Protein 4N5U (pdb70)

Solvent-accessible surface area: 6036 Å² total; per-residue (Å²): 149,106,46,30,4,65,20,50,4,67,143,18,115,21,78,25,51,4,26,45,29,0,100,0,37,6,58,50,1,68,67,144,19,73,57,40,109,13,56,50,3,3,0,4,28,42,4,44,71,8,169,69,143,37,117,77,74,39,98,45,4,49,148,127,70,67,42,85,50,3,97,72,11,48,119,161,7,30,11,82,0,36,0,62,0,23,10,133,107,12,81,3,54,52,8,94,67,36,102,15,131,0,46,118,58,98,81,207

InterPro domains:
  IPR000242 Tyrosine-specific protein phosphatase, PTPase domain [PF00102] (1375-1606)
  IPR000242 Tyrosine-specific protein phosphatase, PTPase domain [PF00102] (1664-1897)
  IPR000242 Tyrosine-specific protein phosphatase, PTPase domain [PR00700] (1404-1411)
  IPR000242 Tyrosine-specific protein phosphatase, PTPase domain [PR00700] (1420-1440)
  IPR000242 Tyrosine-specific protein phosphatase, PTPase domain [PR00700] (1504-1521)
  IPR000242 Tyrosine-specific protein phosphatase, PTPase domain [PR00700] (1543-1561)
  IPR000242 Tyrosine-specific protein phosphatase, PTPase domain [PR00700] (1574-1589)
  IPR000242 Tyrosine-specific protein phosphatase, PTPase domain [PR00700] (1590-1600)
  IPR000242 Tyrosine-specific protein phosphatase, PTPase domain [PS50055] (1352-1607)
  IPR000242 Tyrosine-specific protein phosphatase, PTPase domain [PS50055] (1639-1898)
  IPR000242 Tyrosine-specific protein phosphatase, PTPase domain [SM00194] (1351-1609)
  IPR000242 Tyrosine-specific protein phosphatase, PTPase domain [SM00194] (1638-1900)
  IPR000387 Tyrosine-specific protein phosphatases domain [PS50056] (1527-1598)
  IPR000387 Tyrosine-specific protein phosphatases domain [PS50056] (1816-1889)
  IPR003595 Protein-tyrosine phosphatase, catalytic [SM00404] (1505-1606)
  IPR003595 Protein-tyrosine phosphatase, catalytic [SM00404] (1794-1897)
  IPR003598 Immunoglobulin subtype 2 [SM00408] (45-114)
  IPR003598 Immunoglobulin subtype 2 [SM00408] (147-214)
  IPR003598 Immunoglobulin subtype 2 [SM00408] (244-305)
  IPR003599 Immunoglobulin domain subtype [SM00409] (39-125)

Radius of gyration: 14.26 Å; Cα contacts (8 Å, |Δi|>4): 307; chains: 1; bounding box: 20×45×35 Å

Structure (mmCIF, N/CA/C/O backbone):
data_4N5U
#
_entry.id   4N5U
#
_cell.length_a   36.011
_cell.length_b   39.677
_cell.length_c   68.525
_cell.angle_alpha   90.00
_cell.angle_beta   90.00
_cell.angle_gamma   90.00
#
_symmetry.space_group_name_H-M   'P 21 21 21'
#
loop_
_entity.id
_entity.type
_entity.pdbx_description
1 polymer 'Receptor-type tyrosine-protein phosphatase F'
2 non-polymer 'SULFATE ION'
3 water water
#
loop_
_atom_site.group_PDB
_atom_site.id
_atom_site.type_symbol
_atom_site.label_atom_id
_atom_site.label_alt_id
_atom_site.label_comp_id
_atom_site.label_asym_id
_atom_site.label_entity_id
_atom_site.label_seq_id
_atom_site.pdbx_PDB_ins_code
_atom_site.Cartn_x
_atom_site.Cartn_y
_atom_site.Cartn_z
_atom_site.occupancy
_atom_site.B_iso_or_equiv
_atom_site.auth_seq_id
_atom_site.auth_comp_id
_atom_site.auth_asym_id
_atom_site.auth_atom_id
_atom_site.pdbx_PDB_model_num
ATOM 1 N N . ALA A 1 7 ? -4.418 24.681 -16.349 1.00 46.65 602 ALA A N 1
ATOM 2 C CA . ALA A 1 7 ? -3.089 24.084 -16.327 1.00 43.43 602 ALA A CA 1
ATOM 3 C C . ALA A 1 7 ? -2.963 23.011 -15.237 1.00 37.92 602 ALA A C 1
ATOM 4 O O . ALA A 1 7 ? -1.874 22.485 -14.996 1.00 30.60 602 ALA A O 1
ATOM 10 N N . GLN A 1 8 ? -4.068 22.671 -14.583 1.00 33.73 603 GLN A N 1
ATOM 11 C CA . GLN A 1 8 ? -4.028 21.576 -13.632 1.00 28.88 603 GLN A CA 1
ATOM 12 C C . GLN A 1 8 ? -3.699 20.322 -14.418 1.00 24.94 603 GLN A C 1
ATOM 13 O O . GLN A 1 8 ? -4.175 20.141 -15.551 1.00 29.49 603 GLN A O 1
ATOM 27 N N . SER A 1 9 ? -2.838 19.497 -13.857 1.00 24.41 604 SER A N 1
ATOM 28 C CA . SER A 1 9 ? -2.396 18.280 -14.537 1.00 23.03 604 SER A CA 1
ATOM 29 C C . SER A 1 9 ? -2.481 17.094 -13.586 1.00 21.30 604 SER A C 1
ATOM 30 O O . SER A 1 9 ? -1.817 16.076 -13.794 1.00 20.74 604 SER A O 1
ATOM 38 N N . THR A 1 10 ? -3.289 17.236 -12.533 1.00 20.67 605 THR A N 1
ATOM 39 C CA . THR A 1 10 ? -3.548 16.154 -11.595 1.00 19.08 605 THR A CA 1
ATOM 40 C C . THR A 1 10 ? -5.041 15.899 -11.557 1.00 17.67 605 THR A C 1
ATOM 41 O O . THR A 1 10 ? -5.829 16.796 -11.876 1.00 18.63 605 THR A O 1
ATOM 52 N N . PRO A 1 11 ? -5.448 14.677 -11.163 1.00 15.96 606 PRO A N 1
ATOM 53 C CA . PRO A 1 11 ? -6.881 14.370 -11.183 1.00 17.22 606 PRO A CA 1
ATOM 54 C C . PRO A 1 11 ? -7.632 15.225 -10.182 1.00 19.04 606 PRO A C 1
ATOM 55 O O . PRO A 1 11 ? -7.103 15.535 -9.107 1.00 18.74 606 PRO A O 1
ATOM 66 N N . SER A 1 12 ? -8.844 15.637 -10.537 1.00 20.89 607 SER A N 1
ATOM 67 C CA . SER A 1 12 ? -9.657 16.418 -9.625 1.00 20.96 607 SER A CA 1
ATOM 68 C C . SER A 1 12 ? -10.775 15.591 -9.021 1.00 19.04 607 SER A C 1
ATOM 69 O O . SER A 1 12 ? -11.546 16.120 -8.244 1.00 24.92 607 SER A O 1
ATOM 77 N N . ALA A 1 13 ? -10.860 14.311 -9.376 1.00 22.03 608 ALA A N 1
ATOM 78 C CA . ALA A 1 13 ? -11.930 13.451 -8.881 1.00 21.22 608 ALA A CA 1
ATOM 79 C C . ALA A 1 13 ? -11.361 12.107 -8.490 1.00 18.88 608 ALA A C 1
ATOM 80 O O . ALA A 1 13 ? -10.358 11.691 -9.031 1.00 18.13 608 ALA A O 1
ATOM 87 N N . PRO A 1 14 ? -12.015 11.426 -7.533 1.00 19.77 609 PRO A N 1
ATOM 88 C CA . PRO A 1 14 ? -11.529 10.109 -7.122 1.00 16.53 609 PRO A CA 1
ATOM 89 C C . PRO A 1 14 ? -11.932 8.992 -8.078 1.00 17.55 609 PRO A C 1
ATOM 90 O O . PRO A 1 14 ? -12.833 9.180 -8.919 1.00 18.64 609 PRO A O 1
ATOM 101 N N . PRO A 1 15 ? -11.279 7.833 -7.955 1.00 16.20 610 PRO A N 1
ATOM 102 C CA . PRO A 1 15 ? -11.800 6.633 -8.599 1.00 15.08 610 PRO A CA 1
ATOM 103 C C . PRO A 1 15 ? -13.228 6.412 -8.177 1.00 19.90 610 PRO A C 1
ATOM 104 O O . PRO A 1 15 ? -13.621 6.859 -7.098 1.00 17.89 610 PRO A O 1
ATOM 115 N N . GLN A 1 16 ? -13.988 5.742 -9.035 1.00 18.27 611 GLN A N 1
ATOM 116 C CA . GLN A 1 16 ? -15.413 5.537 -8.863 1.00 18.19 611 GLN A CA 1
ATOM 117 C C . GLN A 1 16 ? -15.724 4.099 -8.476 1.00 14.88 611 GLN A C 1
ATOM 118 O O . GLN A 1 16 ? -14.900 3.200 -8.675 1.00 17.84 611 GLN A O 1
ATOM 132 N N . LYS A 1 17 ? -16.936 3.905 -7.950 1.00 19.09 612 LYS A N 1
ATOM 133 C CA . LYS A 1 17 ? -17.502 2.586 -7.721 1.00 18.79 612 LYS A CA 1
ATOM 134 C C . LYS A 1 17 ? -16.548 1.703 -6.953 1.00 19.61 612 LYS A C 1
ATOM 135 O O . LYS A 1 17 ? -16.317 0.542 -7.300 1.00 21.36 612 LYS A O 1
ATOM 154 N N . VAL A 1 18 ? -15.986 2.251 -5.883 1.00 18.07 613 VAL A N 1
ATOM 155 C CA . VAL A 1 18 ? -15.079 1.474 -5.066 1.00 17.96 613 VAL A CA 1
ATOM 156 C C . VAL A 1 18 ? -15.852 0.400 -4.3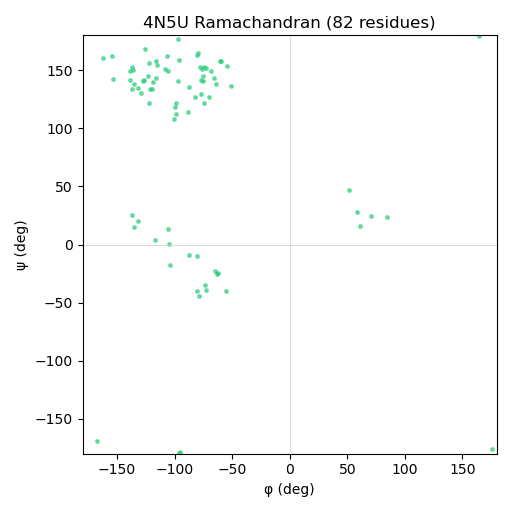01 1.00 17.66 613 VAL A C 1
ATOM 157 O O . VAL A 1 18 ? -16.884 0.683 -3.667 1.00 19.13 613 VAL A O 1
ATOM 170 N N A MET A 1 19 ? -15.372 -0.832 -4.409 0.54 18.74 614 MET A N 1
ATOM 171 N N B MET A 1 19 ? -15.355 -0.834 -4.380 0.46 18.55 614 MET A N 1
ATOM 172 C CA A MET A 1 19 ? -15.956 -1.976 -3.719 0.54 18.37 614 MET A CA 1
ATOM 173 C CA B MET A 1 19 ? -15.975 -2.002 -3.741 0.46 19.05 614 MET A CA 1
ATOM 174 C C A MET A 1 19 ? -14.839 -2.741 -3.023 0.54 16.77 614 MET A C 1
ATOM 175 C C B MET A 1 19 ? -14.913 -2.918 -3.133 0.46 16.25 614 MET A C 1
ATOM 176 O O A MET A 1 19 ? -13.677 -2.703 -3.455 0.54 15.08 614 MET A O 1
ATOM 177 O O B MET A 1 19 ? -13.868 -3.174 -3.740 0.46 16.28 614 MET A O 1
ATOM 204 N N . CYS A 1 20 ? -15.189 -3.413 -1.926 1.00 17.50 615 CYS A N 1
ATOM 205 C CA . CYS A 1 20 ? -14.255 -4.264 -1.204 1.00 15.02 615 CYS A CA 1
ATOM 206 C C . CYS A 1 20 ? -14.962 -5.536 -0.790 1.00 18.69 615 CYS A C 1
ATOM 207 O O . CYS A 1 20 ? -16.053 -5.485 -0.234 1.00 24.05 615 CYS A O 1
ATOM 216 N N . VAL A 1 21 ? -14.319 -6.671 -1.046 1.00 16.22 616 VAL A N 1
ATOM 217 C CA . VAL A 1 21 ? -14.858 -7.972 -0.680 1.00 21.09 616 VAL A CA 1
ATOM 218 C C . VAL A 1 21 ? -13.804 -8.747 0.098 1.00 17.54 616 VAL A C 1
ATOM 219 O O . VAL A 1 21 ? -12.682 -8.879 -0.348 1.00 21.21 616 VAL A O 1
ATOM 232 N N A SER A 1 22 ? -14.159 -9.265 1.272 0.45 18.87 617 SER A N 1
ATOM 233 N N B SER A 1 22 ? -14.177 -9.266 1.261 0.55 19.08 617 SER A N 1
ATOM 234 C CA A SER A 1 22 ? -13.226 -10.100 2.024 0.45 22.43 617 SER A CA 1
ATOM 235 C CA B SER A 1 22 ? -13.273 -10.115 2.013 0.55 22.45 617 SER A CA 1
ATOM 236 C C A SER A 1 22 ? -13.187 -11.500 1.425 0.45 23.10 617 SER A C 1
ATOM 237 C C B SER A 1 22 ? -13.202 -11.486 1.358 0.55 22.43 617 SER A C 1
ATOM 238 O O A SER A 1 22 ? -14.212 -12.174 1.329 0.45 27.31 617 SER A O 1
ATOM 239 O O B SER A 1 22 ? -14.229 -12.131 1.154 0.55 29.31 617 SER A O 1
ATOM 254 N N . MET A 1 23 ? -11.991 -11.935 1.051 1.00 23.88 618 MET A N 1
ATOM 255 C CA . MET A 1 23 ? -11.799 -13.227 0.385 1.00 26.57 618 MET A CA 1
ATOM 256 C C . MET A 1 23 ? -11.404 -14.321 1.340 1.00 26.71 618 MET A C 1
ATOM 257 O O . MET A 1 23 ? -11.649 -15.493 1.087 1.00 29.72 618 MET A O 1
ATOM 272 N N . GLY A 1 24 ? -10.768 -13.940 2.433 1.00 31.90 619 GLY A N 1
ATOM 273 C CA . GLY A 1 24 ? -10.306 -14.899 3.403 1.00 34.08 619 GLY A CA 1
ATOM 274 C C . GLY A 1 24 ? -9.892 -14.198 4.672 1.00 34.01 619 GLY A C 1
ATOM 275 O O . GLY A 1 24 ? -10.151 -13.011 4.858 1.00 33.11 619 GLY A O 1
ATOM 279 N N . SER A 1 25 ? -9.239 -14.940 5.551 1.00 28.18 620 SER A N 1
ATOM 280 C CA . SER A 1 25 ? -8.953 -14.443 6.879 1.00 29.23 620 SER A CA 1
ATOM 281 C C . SER A 1 25 ? -8.007 -13.256 6.875 1.00 24.97 620 SER A C 1
ATOM 282 O O . SER A 1 25 ? -8.004 -12.480 7.818 1.00 25.19 620 SER A O 1
ATOM 290 N N . THR A 1 26 ? -7.214 -13.088 5.820 1.00 20.31 621 THR A N 1
ATOM 291 C CA . THR A 1 26 ? -6.208 -12.031 5.804 1.00 20.35 621 THR A CA 1
ATOM 292 C C . THR A 1 26 ? -6.158 -11.253 4.490 1.00 17.93 621 THR A C 1
ATOM 293 O O . THR A 1 26 ? -5.191 -10.531 4.226 1.00 20.18 621 THR A O 1
ATOM 304 N N . THR A 1 27 ? -7.193 -11.393 3.658 1.00 17.12 622 THR A N 1
ATOM 305 C CA . THR A 1 27 ? -7.197 -10.835 2.306 1.00 18.14 622 THR A CA 1
ATOM 306 C C . THR A 1 27 ? -8.509 -10.136 1.970 1.00 18.70 622 THR A C 1
ATOM 307 O O . THR A 1 27 ? -9.597 -10.618 2.298 1.00 20.95 622 THR A O 1
ATOM 318 N N . VAL A 1 28 ? -8.384 -8.988 1.319 1.00 18.83 623 VAL A N 1
ATOM 319 C CA . VAL A 1 28 ? -9.518 -8.227 0.822 1.00 16.53 623 VAL A CA 1
ATOM 320 C C . VAL A 1 28 ? -9.265 -7.842 -0.621 1.00 16.73 623 VAL A C 1
ATOM 321 O O . VAL A 1 28 ? -8.185 -7.379 -0.949 1.00 16.75 623 VAL A O 1
ATOM 334 N N . ARG A 1 29 ? -10.271 -8.016 -1.468 1.00 16.70 624 ARG A N 1
ATOM 335 C CA . ARG A 1 29 ? -10.160 -7.612 -2.864 1.00 16.27 624 ARG A CA 1
ATOM 336 C C . ARG A 1 29 ? -10.833 -6.276 -3.025 1.00 18.90 624 ARG A C 1
ATOM 337 O O . ARG A 1 29 ? -12.030 -6.133 -2.776 1.00 18.23 624 ARG A O 1
ATOM 358 N N . VAL A 1 30 ? -10.059 -5.306 -3.495 1.00 16.52 625 VAL A N 1
ATOM 359 C CA . VAL A 1 30 ? -10.539 -3.945 -3.681 1.00 13.26 625 VAL A CA 1
ATOM 360 C C . VAL A 1 30 ? -10.689 -3.726 -5.171 1.00 16.10 625 VAL A C 1
ATOM 361 O O . VAL A 1 30 ? -9.789 -4.065 -5.922 1.00 18.54 625 VAL A O 1
ATOM 374 N N A SER A 1 31 ? -11.832 -3.183 -5.582 0.36 15.48 626 SER A N 1
ATOM 375 N N B SER A 1 31 ? -11.842 -3.211 -5.603 0.64 14.98 626 SER A N 1
ATOM 376 C CA A SER A 1 31 ? -12.087 -2.875 -6.984 0.36 15.36 626 SER A CA 1
ATOM 377 C CA B SER A 1 31 ? -12.069 -2.900 -7.018 0.64 15.30 626 SER A CA 1
ATOM 378 C C A SER A 1 31 ? -12.432 -1.402 -7.143 0.36 13.28 626 SER A C 1
ATOM 379 C C B SER A 1 31 ? -12.616 -1.488 -7.218 0.64 13.16 626 SER A C 1
ATOM 380 O O A SER A 1 31 ? -12.804 -0.725 -6.186 0.36 12.77 626 SER A O 1
ATOM 381 O O B SER A 1 31 ? -13.296 -0.934 -6.369 0.64 14.63 626 SER A O 1
ATOM 396 N N . TRP A 1 32 ? -12.293 -0.909 -8.370 1.00 15.06 627 TRP A N 1
ATOM 397 C CA . TRP A 1 32 ? -12.651 0.461 -8.678 1.00 15.05 627 TRP A CA 1
ATOM 398 C C . TRP A 1 32 ? -12.770 0.665 -10.195 1.00 16.30 627 TRP A C 1
ATOM 399 O O . TRP A 1 32 ? -12.477 -0.227 -11.007 1.00 19.29 627 TRP A O 1
ATOM 421 N N . VAL A 1 33 ? -13.257 1.853 -10.541 1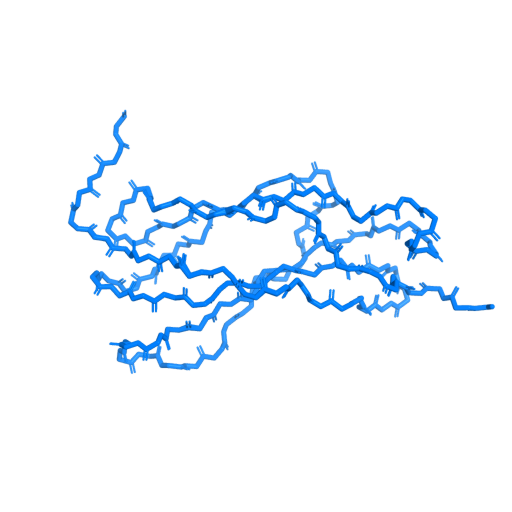.00 16.85 628 VAL A N 1
ATOM 422 C CA . VAL A 1 33 ? -13.403 2.313 -11.923 1.00 15.80 628 VAL A CA 1
ATOM 423 C C . VAL A 1 33 ? -12.611 3.630 -12.006 1.00 17.16 628 VAL A C 1
ATOM 424 O O . VAL A 1 33 ? -12.564 4.390 -11.034 1.00 18.28 628 VAL A O 1
ATOM 437 N N . PRO A 1 34 ? -11.962 3.908 -13.151 1.00 16.67 629 PRO A N 1
ATOM 438 C CA . PRO A 1 34 ? -11.252 5.189 -13.204 1.00 17.35 629 PRO A CA 1
ATOM 439 C C . PRO A 1 34 ? -12.176 6.383 -13.007 1.00 18.98 629 PRO A C 1
ATOM 440 O O . PRO A 1 34 ? -13.368 6.273 -13.275 1.00 22.57 629 PRO A O 1
ATOM 451 N N . PRO A 1 35 ? -11.613 7.522 -12.589 1.00 17.11 630 PRO A N 1
ATOM 452 C CA . PRO A 1 35 ? -12.403 8.752 -12.561 1.00 23.27 630 PRO A CA 1
ATOM 453 C C . PRO A 1 35 ? -12.893 9.108 -13.956 1.00 19.84 630 PRO A C 1
ATOM 454 O O . PRO A 1 35 ? -12.309 8.644 -14.946 1.00 20.30 630 PRO A O 1
ATOM 465 N N . PRO A 1 36 ? -13.960 9.910 -14.043 1.00 23.84 631 PRO A N 1
ATOM 466 C CA . PRO A 1 36 ? -14.407 10.420 -15.337 1.00 25.87 631 PRO A CA 1
ATOM 467 C C . PRO A 1 36 ? -13.230 11.042 -16.081 1.00 22.18 631 PRO A C 1
ATOM 468 O O . PRO A 1 36 ? -12.429 11.758 -15.482 1.00 22.21 631 PRO A O 1
ATOM 479 N N . ALA A 1 37 ? -13.115 10.756 -17.369 1.00 23.07 632 ALA A N 1
ATOM 480 C CA . ALA A 1 37 ? -11.951 11.169 -18.130 1.00 22.27 632 ALA A CA 1
ATOM 481 C C . ALA A 1 37 ? -11.677 12.677 -18.063 1.00 20.14 632 ALA A C 1
ATOM 482 O O . ALA A 1 37 ? -10.529 13.100 -17.945 1.00 25.00 632 ALA A O 1
ATOM 489 N N . ASP A 1 38 ? -12.728 13.479 -18.118 1.00 24.75 633 ASP A N 1
ATOM 490 C CA . ASP A 1 38 ? -12.565 14.931 -18.139 1.00 35.00 633 ASP A CA 1
ATOM 491 C C . ASP A 1 38 ? -11.907 15.422 -16.851 1.00 28.80 633 ASP A C 1
ATOM 492 O O . ASP A 1 38 ? -11.267 16.468 -16.836 1.00 29.98 633 ASP A O 1
ATOM 499 N N . SER A 1 39 ? -12.059 14.650 -15.777 1.00 24.97 634 SER A N 1
ATOM 500 C CA . SER A 1 39 ? -11.594 15.064 -14.461 1.00 24.10 634 SER A CA 1
ATOM 501 C C . SER A 1 39 ? -10.146 14.674 -14.225 1.00 21.38 634 SER A C 1
ATOM 502 O O . SER A 1 39 ? -9.537 15.052 -13.230 1.00 25.81 634 SER A O 1
ATOM 510 N N . ARG A 1 40 ? -9.589 13.873 -15.123 1.00 20.12 635 ARG A N 1
ATOM 511 C CA . ARG A 1 40 ? -8.257 13.327 -14.904 1.00 16.23 635 ARG A CA 1
ATOM 512 C C . ARG A 1 40 ? -7.159 14.363 -15.097 1.00 18.28 635 ARG A C 1
ATOM 513 O O . ARG A 1 40 ? -6.126 14.282 -14.434 1.00 18.79 635 ARG A O 1
ATOM 534 N N . ASN A 1 41 ? -7.364 15.279 -16.041 1.00 19.43 636 ASN A N 1
ATOM 535 C CA . ASN A 1 41 ? -6.394 16.328 -16.373 1.00 19.58 636 ASN A CA 1
ATOM 536 C C . ASN A 1 41 ? -5.036 15.815 -16.868 1.00 19.30 636 ASN A C 1
ATOM 537 O O . ASN A 1 41 ? -4.063 16.549 -16.942 1.00 23.41 636 ASN A O 1
ATOM 548 N N . GLY A 1 42 ? -5.002 14.553 -17.254 1.00 18.46 637 GLY A N 1
ATOM 549 C CA . GLY A 1 42 ? -3.813 13.949 -17.818 1.00 16.38 637 GLY A CA 1
ATOM 550 C C . GLY A 1 42 ? -3.982 12.451 -17.794 1.00 16.40 637 GLY A C 1
ATOM 551 O O . GLY A 1 42 ? -4.986 11.937 -17.295 1.00 15.68 637 GLY A O 1
ATOM 555 N N . VAL A 1 43 ? -2.987 11.733 -18.296 1.00 14.66 638 VAL A N 1
ATOM 556 C CA . VAL A 1 43 ? -3.006 10.288 -18.243 1.00 14.76 638 VAL A CA 1
ATOM 557 C C . VAL A 1 43 ? -2.825 9.837 -16.803 1.00 12.70 638 VAL A C 1
ATOM 558 O O . VAL A 1 43 ? -1.863 10.204 -16.156 1.00 14.46 638 VAL A O 1
ATOM 571 N N . ILE A 1 44 ? -3.744 9.003 -16.337 1.00 13.82 639 ILE A N 1
ATOM 572 C CA . ILE A 1 44 ? -3.556 8.365 -15.036 1.00 13.88 639 ILE A CA 1
ATOM 573 C C . ILE A 1 44 ? -2.501 7.272 -15.212 1.00 15.53 639 ILE A C 1
ATOM 574 O O . ILE A 1 44 ? -2.666 6.352 -16.028 1.00 15.44 639 ILE A O 1
ATOM 590 N N . THR A 1 45 ? -1.422 7.377 -14.446 1.00 13.64 640 THR A N 1
ATOM 591 C CA . THR A 1 45 ? -0.297 6.473 -14.599 1.00 13.52 640 THR A CA 1
ATOM 592 C C . THR A 1 45 ? -0.236 5.410 -13.508 1.00 14.83 640 THR A C 1
ATOM 593 O O . THR A 1 45 ? 0.471 4.397 -13.662 1.00 16.72 640 THR A O 1
ATOM 604 N N . GLN A 1 46 ? -0.944 5.620 -12.397 1.00 13.87 641 GLN A N 1
ATOM 605 C CA . GLN A 1 46 ? -0.970 4.620 -11.342 1.00 14.19 641 GLN A CA 1
ATOM 606 C C . GLN A 1 46 ? -2.144 4.873 -10.437 1.00 13.81 641 GLN A C 1
ATOM 607 O O . GLN A 1 46 ? -2.685 5.968 -10.430 1.00 14.89 641 GLN A O 1
ATOM 621 N N . TYR A 1 47 ? -2.520 3.834 -9.695 1.00 14.18 642 TYR A N 1
ATOM 622 C CA . TYR A 1 47 ? -3.467 3.919 -8.588 1.00 13.28 642 TYR A CA 1
ATOM 623 C C . TYR A 1 47 ? -2.738 3.560 -7.318 1.00 15.10 642 TYR A C 1
ATOM 624 O O . TYR A 1 47 ? -1.711 2.885 -7.343 1.00 12.98 642 TYR A O 1
ATOM 642 N N . SER A 1 48 ? -3.290 4.014 -6.203 1.00 12.51 643 SER A N 1
ATOM 643 C CA . SER A 1 48 ? -2.833 3.543 -4.907 1.00 12.67 643 SER A CA 1
ATOM 644 C C . SER A 1 48 ? -4.042 3.253 -4.037 1.00 13.12 643 SER A C 1
ATOM 645 O O . SER A 1 48 ? -5.135 3.826 -4.208 1.00 12.98 643 SER A O 1
ATOM 653 N N . VAL A 1 49 ? -3.848 2.289 -3.146 1.00 14.90 644 VAL A N 1
ATOM 654 C CA . VAL A 1 49 ? -4.887 1.881 -2.207 1.00 14.05 644 VAL A CA 1
ATOM 655 C C . VAL A 1 49 ? -4.375 2.030 -0.791 1.00 12.46 644 VAL A C 1
ATOM 656 O O . VAL A 1 49 ? -3.354 1.460 -0.434 1.00 14.69 644 VAL A O 1
ATOM 669 N N . ALA A 1 50 ? -5.084 2.830 -0.010 1.00 12.78 645 ALA A N 1
ATOM 670 C CA . ALA A 1 50 ? -4.737 3.055 1.384 1.00 13.01 645 ALA A CA 1
ATOM 671 C C . ALA A 1 50 ? -5.739 2.300 2.223 1.00 14.45 645 ALA A C 1
ATOM 672 O O . ALA A 1 50 ? -6.903 2.151 1.860 1.00 13.81 645 ALA A O 1
ATOM 679 N N . TYR A 1 51 ? -5.287 1.854 3.387 1.00 15.15 646 TYR A N 1
ATOM 680 C CA . TYR A 1 51 ? -6.159 1.146 4.288 1.00 12.79 646 TYR A CA 1
ATOM 681 C C . TYR A 1 51 ? -5.683 1.323 5.711 1.00 16.24 646 TYR A C 1
ATOM 682 O O . TYR A 1 51 ? -4.490 1.519 5.971 1.00 15.49 646 TYR A O 1
ATOM 693 N N A GLU A 1 52 ? -6.641 1.250 6.625 0.54 15.25 647 GLU A N 1
ATOM 694 N N B GLU A 1 52 ? -6.634 1.301 6.641 0.46 15.13 647 GLU A N 1
ATOM 695 C CA A GLU A 1 52 ? -6.399 1.514 8.024 0.54 17.08 647 GLU A CA 1
ATOM 696 C CA B GLU A 1 52 ? -6.334 1.511 8.050 0.46 17.21 647 GLU A CA 1
ATOM 697 C C A GLU A 1 52 ? -7.369 0.672 8.831 0.54 16.72 647 GLU A C 1
ATOM 698 C C B GLU A 1 52 ? -7.354 0.794 8.919 0.46 16.81 647 GLU A C 1
ATOM 699 O O A GLU A 1 52 ? -8.563 0.659 8.550 0.54 14.51 647 GLU A O 1
ATOM 700 O O B GLU A 1 52 ? -8.562 1.000 8.778 0.46 14.99 647 GLU A O 1
ATOM 723 N N . ALA A 1 53 ? -6.852 -0.043 9.824 1.00 16.04 648 ALA A N 1
ATOM 724 C CA . ALA A 1 53 ? -7.709 -0.812 10.715 1.00 18.00 648 ALA A CA 1
ATOM 725 C C . ALA A 1 53 ? -8.425 0.106 11.693 1.00 17.57 648 ALA A C 1
ATOM 726 O O . ALA A 1 53 ? -7.826 1.014 12.277 1.00 18.30 648 ALA A O 1
ATOM 734 N N . VAL A 1 54 ? -9.711 -0.174 11.865 1.00 15.06 649 VAL A N 1
ATOM 735 C CA . VAL A 1 54 ? -10.595 0.529 12.777 1.00 15.66 649 VAL A CA 1
ATOM 736 C C . VAL A 1 54 ? -10.400 0.000 14.206 1.00 14.98 649 VAL A C 1
ATOM 737 O O . VAL A 1 54 ? -10.420 0.752 15.176 1.00 17.93 649 VAL A O 1
ATOM 750 N N . ASP A 1 55 ? -10.241 -1.315 14.297 1.00 15.26 650 ASP A N 1
ATOM 751 C CA . ASP A 1 55 ? -10.300 -2.021 15.559 1.00 15.92 650 ASP A CA 1
ATOM 752 C C . ASP A 1 55 ? -9.212 -3.070 15.692 1.00 18.59 650 ASP A C 1
ATOM 753 O O . ASP A 1 55 ? -9.358 -4.034 16.438 1.00 19.86 650 ASP A O 1
ATOM 762 N N . GLY A 1 56 ? -8.110 -2.871 14.983 1.00 16.78 651 GLY A N 1
ATOM 763 C CA . GLY A 1 56 ? -7.010 -3.809 15.033 1.00 17.80 651 GLY A CA 1
ATOM 764 C C . GLY A 1 56 ? -5.904 -3.428 15.982 1.00 17.66 651 GLY A C 1
ATOM 765 O O . GLY A 1 56 ? -5.935 -2.390 16.642 1.00 20.02 651 GLY A O 1
ATOM 769 N N . GLU A 1 57 ? -4.929 -4.316 16.081 1.00 18.66 652 GLU A N 1
ATOM 770 C CA . GLU A 1 57 ? -3.733 -4.095 16.874 1.00 21.17 652 GLU A CA 1
ATOM 771 C C . GLU A 1 57 ? -2.841 -3.061 16.175 1.00 24.02 652 GLU A C 1
ATOM 772 O O . GLU A 1 57 ? -2.224 -2.228 16.834 1.00 27.20 652 GLU A O 1
ATOM 784 N N . ASP A 1 58 ? -2.757 -3.132 14.850 1.00 20.18 653 ASP A N 1
ATOM 785 C CA . ASP A 1 58 ? -2.025 -2.144 14.056 1.00 21.75 653 ASP A CA 1
ATOM 786 C C . ASP A 1 58 ? -3.019 -1.173 13.470 1.00 23.35 653 ASP A C 1
ATOM 787 O O . ASP A 1 58 ? -3.763 -1.529 12.560 1.00 25.21 653 ASP A O 1
ATOM 796 N N . ARG A 1 59 ? -3.036 0.053 13.978 1.00 23.06 654 ARG A N 1
ATOM 797 C CA . ARG A 1 59 ? -4.007 1.035 13.492 1.00 25.94 654 ARG A CA 1
ATOM 798 C C . ARG A 1 59 ? -3.394 2.092 12.587 1.00 25.05 654 ARG A C 1
ATOM 799 O O . ARG A 1 59 ? -4.023 3.104 12.282 1.00 27.93 654 ARG A O 1
ATOM 820 N N . GLY A 1 60 ? -2.169 1.856 12.139 1.00 26.59 655 GLY A N 1
ATOM 821 C CA . GLY A 1 60 ? -1.528 2.780 11.225 1.00 23.09 655 GLY A CA 1
ATOM 822 C C . GLY A 1 60 ? -2.090 2.696 9.824 1.00 22.87 655 GLY A C 1
ATOM 823 O O . GLY A 1 60 ? -2.600 1.657 9.396 1.00 23.30 655 GLY A O 1
ATOM 827 N N . ARG A 1 61 ? -1.996 3.807 9.109 1.00 23.08 656 ARG A N 1
ATOM 828 C CA . ARG A 1 61 ? -2.387 3.859 7.707 1.00 23.45 656 ARG A CA 1
ATOM 829 C C . ARG A 1 61 ? -1.314 3.219 6.862 1.00 23.70 656 ARG A C 1
ATOM 830 O O . ARG A 1 61 ? -0.133 3.548 6.988 1.00 27.83 656 ARG A O 1
ATOM 851 N N . HIS A 1 62 ? -1.739 2.307 6.007 1.00 18.07 657 HIS A N 1
ATOM 852 C CA . HIS A 1 62 ? -0.861 1.649 5.067 1.00 19.70 657 HIS A CA 1
ATOM 853 C C . HIS A 1 62 ? -1.259 2.021 3.659 1.00 17.78 657 HIS A C 1
ATOM 854 O O . HIS A 1 62 ? -2.412 2.349 3.395 1.00 16.88 657 HIS A O 1
ATOM 867 N N . VAL A 1 63 ? -0.299 1.957 2.749 1.00 19.51 658 VAL A N 1
ATOM 868 C CA . VAL A 1 63 ? -0.585 2.235 1.347 1.00 17.85 658 VAL A CA 1
ATOM 869 C C . VAL A 1 63 ? 0.106 1.228 0.445 1.00 14.87 658 VAL A C 1
ATOM 870 O O . VAL A 1 63 ? 1.274 0.890 0.633 1.00 21.05 658 VAL A O 1
ATOM 883 N N . VAL A 1 64 ? -0.654 0.719 -0.515 1.00 17.65 659 VAL A N 1
ATOM 884 C CA . VAL A 1 64 ? -0.101 -0.010 -1.646 1.00 16.58 659 VAL A CA 1
ATOM 885 C C . VAL A 1 64 ? -0.032 0.981 -2.803 1.00 14.57 659 VAL A C 1
ATOM 886 O O . VAL A 1 64 ? -1.049 1.457 -3.288 1.00 14.92 659 VAL A O 1
ATOM 899 N N . ASP A 1 65 ? 1.191 1.315 -3.183 1.00 15.73 660 ASP A N 1
ATOM 900 C CA . ASP A 1 65 ? 1.476 2.360 -4.148 1.00 17.84 660 ASP A CA 1
ATOM 901 C C . ASP A 1 65 ? 1.960 1.763 -5.470 1.00 17.12 660 ASP A C 1
ATOM 902 O O . ASP A 1 65 ? 2.588 0.721 -5.484 1.00 19.93 660 ASP A O 1
ATOM 911 N N . GLY A 1 66 ? 1.701 2.451 -6.573 1.00 16.45 661 GLY A N 1
ATOM 912 C CA . GLY A 1 66 ? 2.293 2.082 -7.844 1.00 18.83 661 GLY A CA 1
ATOM 913 C C . GLY A 1 66 ? 1.549 1.009 -8.612 1.00 17.32 661 GLY A C 1
ATOM 914 O O . GLY A 1 66 ? 2.128 0.352 -9.470 1.00 21.28 661 GLY A O 1
ATOM 918 N N . ILE A 1 67 ? 0.265 0.861 -8.347 1.00 13.95 662 ILE A N 1
ATOM 919 C CA . ILE A 1 67 ? -0.562 -0.090 -9.069 1.00 15.95 662 ILE A CA 1
ATOM 920 C C . ILE A 1 67 ? -0.744 0.430 -10.505 1.00 14.11 662 ILE A C 1
ATOM 921 O O . ILE A 1 67 ? -1.116 1.568 -10.702 1.00 14.81 662 ILE A O 1
ATOM 937 N N A SER A 1 68 ? -0.474 -0.415 -11.492 0.70 14.49 663 SER A N 1
ATOM 938 N N B SER A 1 68 ? -0.471 -0.409 -11.496 0.30 14.74 663 SER A N 1
ATOM 939 C CA A SER A 1 68 ? -0.515 -0.003 -12.897 0.70 15.65 663 SER A CA 1
ATOM 940 C CA B SER A 1 68 ? -0.495 0.046 -12.883 0.30 15.60 663 SER A CA 1
ATOM 941 C C A SER A 1 68 ? -1.909 0.448 -13.290 0.70 15.37 663 SER A C 1
ATOM 942 C C B SER A 1 68 ? -1.900 0.416 -13.327 0.30 15.38 663 SER A C 1
ATOM 943 O O A SER A 1 68 ? -2.910 -0.063 -12.772 0.70 14.25 663 SER A O 1
ATOM 944 O O B SER A 1 68 ? -2.884 -0.182 -12.880 0.30 13.01 663 SER A O 1
ATOM 959 N N . ARG A 1 69 ? -1.967 1.383 -14.245 1.00 15.99 664 ARG A N 1
ATOM 960 C CA . ARG A 1 69 ? -3.215 2.026 -14.651 1.00 14.17 664 ARG A CA 1
ATOM 961 C C . ARG A 1 69 ? -4.296 1.104 -15.204 1.00 16.61 664 ARG A C 1
ATOM 962 O O . ARG A 1 69 ? -5.479 1.453 -15.173 1.00 17.76 664 ARG A O 1
ATOM 984 N N . GLU A 1 70 ? -3.906 -0.049 -15.747 1.00 14.60 665 GLU A N 1
ATOM 985 C CA . GLU A 1 70 ? -4.871 -0.947 -16.357 1.00 16.02 665 GLU A CA 1
ATOM 986 C C . GLU A 1 70 ? -5.620 -1.801 -15.372 1.00 14.92 665 GLU A C 1
ATOM 987 O O . GLU A 1 70 ? -6.591 -2.440 -15.734 1.00 17.61 665 GLU A O 1
ATOM 999 N N . HIS A 1 71 ? -5.185 -1.795 -14.112 1.00 16.09 666 HIS A N 1
ATOM 1000 C CA . HIS A 1 71 ? -5.835 -2.615 -13.126 1.00 16.54 666 HIS A CA 1
ATOM 1001 C C . HIS A 1 71 ? -7.146 -1.996 -12.667 1.00 15.65 666 HIS A C 1
ATOM 1002 O O . HIS A 1 71 ? -7.239 -0.770 -12.505 1.00 18.75 666 HIS A O 1
ATOM 1015 N N . SER A 1 72 ? -8.142 -2.840 -12.445 1.00 14.60 667 SER A N 1
ATOM 1016 C CA . SER A 1 72 ? -9.405 -2.392 -11.848 1.00 15.32 667 SER A CA 1
ATOM 1017 C C . SER A 1 72 ? -9.662 -3.067 -10.502 1.00 16.53 667 SER A C 1
ATOM 1018 O O . SER A 1 72 ? -10.712 -2.874 -9.903 1.00 18.72 667 SER A O 1
ATOM 1026 N N . SER A 1 73 ? -8.701 -3.869 -10.054 1.00 13.93 668 SER A N 1
ATOM 1027 C CA . SER A 1 73 ? -8.780 -4.444 -8.716 1.00 16.02 668 SER A CA 1
ATOM 1028 C C . SER A 1 73 ? -7.396 -4.778 -8.164 1.00 17.48 668 SER A C 1
ATOM 1029 O O . SER A 1 73 ? -6.401 -4.830 -8.902 1.00 17.43 668 SER A O 1
ATOM 1037 N N . TRP A 1 74 ? -7.332 -4.950 -6.841 1.00 16.65 669 TRP A N 1
ATOM 1038 C CA . TRP A 1 74 ? -6.084 -5.280 -6.172 1.00 13.99 669 TRP A CA 1
ATOM 1039 C C . TRP A 1 74 ? -6.428 -6.026 -4.901 1.00 15.13 669 TRP A C 1
ATOM 1040 O O . TRP A 1 74 ? -7.427 -5.713 -4.266 1.00 16.69 669 TRP A O 1
ATOM 1061 N N . ASP A 1 75 ? -5.623 -7.018 -4.549 1.00 17.56 670 ASP A N 1
ATOM 1062 C CA . ASP A 1 75 ? -5.853 -7.777 -3.332 1.00 14.78 670 ASP A CA 1
ATOM 1063 C C . ASP A 1 75 ? -4.933 -7.265 -2.235 1.00 16.61 670 ASP A C 1
ATOM 1064 O O . ASP A 1 75 ? -3.709 -7.336 -2.356 1.00 17.21 670 ASP A O 1
ATOM 1073 N N . LEU A 1 76 ? -5.521 -6.758 -1.158 1.00 17.69 671 LEU A N 1
ATOM 1074 C CA . LEU A 1 76 ? -4.771 -6.414 0.033 1.00 16.13 671 LEU A CA 1
ATOM 1075 C C . LEU A 1 76 ? -4.573 -7.693 0.825 1.00 16.90 671 LEU A C 1
ATOM 1076 O O . LEU A 1 76 ? -5.534 -8.396 1.102 1.00 19.80 671 LEU A O 1
ATOM 1092 N N . VAL A 1 77 ? -3.327 -7.980 1.165 1.00 18.94 672 VAL A N 1
ATOM 1093 C CA . VAL A 1 77 ? -2.975 -9.223 1.828 1.00 19.52 672 VAL A CA 1
ATOM 1094 C C . VAL A 1 77 ? -2.215 -8.921 3.106 1.00 19.78 672 VAL A C 1
ATOM 1095 O O . VAL A 1 77 ? -1.798 -7.784 3.342 1.00 22.18 672 VAL A O 1
ATOM 1108 N N . GLY A 1 78 ? -2.048 -9.942 3.928 1.00 23.38 673 GLY A N 1
ATOM 1109 C CA . GLY A 1 78 ? -1.346 -9.782 5.182 1.00 23.15 673 GLY A CA 1
ATOM 1110 C C . GLY A 1 78 ? -2.125 -8.974 6.200 1.00 27.10 673 GLY A C 1
ATOM 1111 O O . GLY A 1 78 ? -1.528 -8.385 7.102 1.00 27.17 673 GLY A O 1
ATOM 1115 N N . LEU A 1 79 ? -3.447 -8.955 6.072 1.00 18.93 674 LEU A N 1
ATOM 1116 C CA . LEU A 1 79 ? -4.294 -8.213 7.005 1.00 21.00 674 LEU A CA 1
ATOM 1117 C C . LEU A 1 79 ? -4.532 -8.989 8.310 1.00 19.88 674 LEU A C 1
ATOM 1118 O O . LEU A 1 79 ? -4.297 -10.193 8.366 1.00 22.12 674 LEU A O 1
ATOM 1134 N N . GLU A 1 80 ? -4.989 -8.290 9.350 1.00 17.97 675 GLU A N 1
ATOM 1135 C CA . GLU A 1 80 ? -5.342 -8.909 10.618 1.00 18.51 675 GLU A CA 1
ATOM 1136 C C . GLU A 1 80 ? -6.662 -9.629 10.481 1.00 20.50 675 GLU A C 1
ATOM 1137 O O . GLU A 1 80 ? -7.581 -9.106 9.864 1.00 20.70 675 GLU A O 1
ATOM 1149 N N . LYS A 1 81 ? -6.778 -10.803 11.094 1.00 19.59 676 LYS A N 1
ATOM 1150 C CA . LYS A 1 81 ? -8.046 -11.529 11.125 1.00 18.43 676 LYS A CA 1
ATOM 1151 C C . LYS A 1 81 ? -9.109 -10.824 11.974 1.00 18.09 676 LYS A C 1
ATOM 1152 O O . LYS A 1 81 ? -8.789 -10.149 12.958 1.00 21.71 676 LYS A O 1
ATOM 1171 N N . TRP A 1 82 ? -10.373 -10.995 11.581 1.00 18.71 677 TRP A N 1
ATOM 1172 C CA . TRP A 1 82 ? -11.522 -10.501 12.339 1.00 17.17 677 TRP A CA 1
ATOM 1173 C C . TRP A 1 82 ? -11.496 -8.976 12.574 1.00 16.80 677 TRP A C 1
ATOM 1174 O O . TRP A 1 82 ? -12.083 -8.466 13.526 1.00 17.55 677 TRP A O 1
ATOM 1195 N N . THR A 1 83 ? -10.862 -8.264 11.649 1.00 14.30 678 THR A N 1
ATOM 1196 C CA . THR A 1 83 ? -10.571 -6.842 11.779 1.00 13.97 678 THR A CA 1
ATOM 1197 C C . THR A 1 83 ? -11.231 -6.036 10.686 1.00 15.76 678 THR A C 1
ATOM 1198 O O . THR A 1 83 ? -11.231 -6.447 9.517 1.00 15.02 678 THR A O 1
ATOM 1209 N N . GLU A 1 84 ? -11.765 -4.871 11.050 1.00 14.02 679 GLU A N 1
ATOM 1210 C CA . GLU A 1 84 ? -12.419 -3.994 10.092 1.00 13.52 679 GLU A CA 1
ATOM 1211 C C . GLU A 1 84 ? -11.453 -2.920 9.627 1.00 13.33 679 GLU A C 1
ATOM 1212 O O . GLU A 1 84 ? -10.691 -2.368 10.427 1.00 15.79 679 GLU A O 1
ATOM 1224 N N . TYR A 1 85 ? -11.527 -2.620 8.330 1.00 13.09 680 TYR A N 1
ATOM 1225 C CA . TYR A 1 85 ? -10.626 -1.683 7.677 1.00 14.66 680 TYR A CA 1
ATOM 1226 C C . TYR A 1 85 ? -11.412 -0.611 6.933 1.00 14.55 680 TYR A C 1
ATOM 1227 O O . TYR A 1 85 ? -12.448 -0.902 6.328 1.00 16.24 680 TYR A O 1
ATOM 1245 N N . ARG A 1 86 ? -10.903 0.617 6.976 1.00 13.13 681 ARG A N 1
ATOM 1246 C CA . ARG A 1 86 ? -11.273 1.665 6.031 1.00 16.53 681 ARG A CA 1
ATOM 1247 C C . ARG A 1 86 ? -10.348 1.515 4.839 1.00 13.64 681 ARG A C 1
ATOM 1248 O O . ARG A 1 86 ? -9.157 1.309 5.021 1.00 12.86 681 ARG A O 1
ATOM 1269 N N . VAL A 1 87 ? 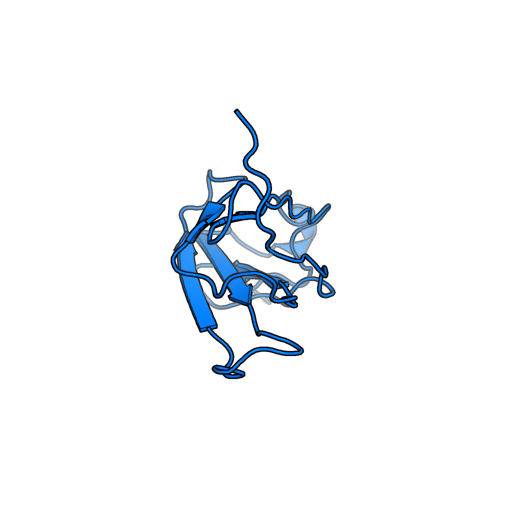-10.895 1.603 3.626 1.00 13.70 682 VAL A N 1
ATOM 1270 C CA . VAL A 1 87 ? -10.133 1.478 2.396 1.00 13.90 682 VAL A CA 1
ATOM 1271 C C . VAL A 1 87 ? -10.452 2.662 1.487 1.00 13.45 682 VAL A C 1
ATOM 1272 O O . VAL A 1 87 ? -11.631 2.981 1.274 1.00 14.92 682 VAL A O 1
ATOM 1285 N N . TRP A 1 88 ? -9.398 3.310 0.980 1.00 14.62 683 TRP A N 1
ATOM 1286 C CA . TRP A 1 88 ? -9.537 4.449 0.069 1.00 15.79 683 TRP A CA 1
ATOM 1287 C C . TRP A 1 88 ? -8.685 4.172 -1.171 1.00 14.24 683 TRP A C 1
ATOM 1288 O O . TRP A 1 88 ? -7.569 3.674 -1.031 1.00 14.36 683 TRP A O 1
ATOM 1309 N N . VAL A 1 89 ? -9.187 4.523 -2.363 1.00 14.64 684 VAL A N 1
ATOM 1310 C CA . VAL A 1 89 ? -8.404 4.411 -3.591 1.00 12.91 684 VAL A CA 1
ATOM 1311 C C . VAL A 1 89 ? -8.182 5.800 -4.187 1.00 13.98 684 VAL A C 1
ATOM 1312 O O . VAL A 1 89 ? -9.076 6.638 -4.152 1.00 13.54 684 VAL A O 1
ATOM 1325 N N . ARG A 1 90 ? -7.006 6.032 -4.771 1.00 15.14 685 ARG A N 1
ATOM 1326 C CA . ARG A 1 90 ? -6.746 7.305 -5.437 1.00 16.09 685 ARG A CA 1
ATOM 1327 C C . ARG A 1 90 ? -5.991 7.094 -6.737 1.00 14.04 685 ARG A C 1
ATOM 1328 O O . ARG A 1 90 ? -5.256 6.119 -6.899 1.00 14.25 685 ARG A O 1
ATOM 1349 N N . ALA A 1 91 ? -6.237 7.988 -7.694 1.00 14.35 686 ALA A N 1
ATOM 1350 C CA . ALA A 1 91 ? -5.535 8.003 -8.973 1.00 14.99 686 ALA A CA 1
ATOM 1351 C C . ALA A 1 91 ? -4.372 8.989 -8.923 1.00 14.48 686 ALA A C 1
ATOM 1352 O O . ALA A 1 91 ? -4.369 9.925 -8.138 1.00 15.20 686 ALA A O 1
ATOM 1359 N N . HIS A 1 92 ? -3.406 8.797 -9.816 1.00 12.85 687 HIS A N 1
ATOM 1360 C CA . HIS A 1 92 ? -2.260 9.672 -9.917 1.00 13.27 687 HIS A CA 1
ATOM 1361 C C . HIS A 1 92 ? -1.983 9.878 -11.399 1.00 14.74 687 HIS A C 1
ATOM 1362 O O . HIS A 1 92 ? -2.068 8.936 -12.196 1.00 14.53 687 HIS A O 1
ATOM 1375 N N . THR A 1 93 ? -1.600 11.100 -11.761 1.00 15.30 688 THR A N 1
ATOM 1376 C CA . THR A 1 93 ? -0.967 11.351 -13.061 1.00 14.30 688 THR A CA 1
ATOM 1377 C C . THR A 1 93 ? 0.544 11.349 -12.853 1.00 16.15 688 THR A C 1
ATOM 1378 O O . THR A 1 93 ? 0.998 11.172 -11.712 1.00 17.66 688 THR A O 1
ATOM 1389 N N . ASP A 1 94 ? 1.326 11.571 -13.904 1.00 17.15 689 ASP A N 1
ATOM 1390 C CA . ASP A 1 94 ? 2.763 11.724 -13.750 1.00 17.85 689 ASP A CA 1
ATOM 1391 C C . ASP A 1 94 ? 3.111 12.944 -12.894 1.00 21.12 689 ASP A C 1
ATOM 1392 O O . ASP A 1 94 ? 4.200 13.015 -12.320 1.00 25.91 689 ASP A O 1
ATOM 1401 N N . VAL A 1 95 ? 2.212 13.918 -12.849 1.00 16.89 690 VAL A N 1
ATOM 1402 C CA . VAL A 1 95 ? 2.466 15.126 -12.079 1.00 19.12 690 VAL A CA 1
ATOM 1403 C C . VAL A 1 95 ? 2.232 14.897 -10.584 1.00 15.84 690 VAL A C 1
ATOM 1404 O O . VAL A 1 95 ? 3.033 15.317 -9.753 1.00 19.16 690 VAL A O 1
ATOM 1417 N N . GLY A 1 96 ? 1.146 14.236 -10.223 1.00 14.96 691 GLY A N 1
ATOM 1418 C CA . GLY A 1 96 ? 0.908 14.011 -8.813 1.00 18.69 691 GLY A CA 1
ATOM 1419 C C . GLY A 1 96 ? -0.403 13.334 -8.521 1.00 16.52 691 GLY A C 1
ATOM 1420 O O . GLY A 1 96 ? -1.160 12.952 -9.412 1.00 16.58 691 GLY A O 1
ATOM 1424 N N . PRO A 1 97 ? -0.696 13.193 -7.229 1.00 18.27 692 PRO A N 1
ATOM 1425 C CA . PRO A 1 97 ? -1.874 12.470 -6.805 1.00 15.84 692 PRO A CA 1
ATOM 1426 C C . PRO A 1 97 ? -3.175 13.232 -6.964 1.00 15.24 692 PRO A C 1
ATOM 1427 O O . PRO A 1 97 ? -3.203 14.455 -6.824 1.00 18.20 692 PRO A O 1
ATOM 1438 N N . GLY A 1 98 ? -4.250 12.488 -7.176 1.00 14.66 693 GLY A N 1
ATOM 1439 C CA . GLY A 1 98 ? -5.604 13.004 -7.113 1.00 15.16 693 GLY A CA 1
ATOM 1440 C C . GLY A 1 98 ? -6.191 12.747 -5.730 1.00 16.55 693 GLY A C 1
ATOM 1441 O O . GLY A 1 98 ? -5.527 12.168 -4.880 1.00 17.82 693 GLY A O 1
ATOM 1445 N N . PRO A 1 99 ? -7.450 13.149 -5.522 1.00 17.32 694 PRO A N 1
ATOM 1446 C CA . PRO A 1 99 ? -8.129 12.911 -4.241 1.00 17.90 694 PRO A CA 1
ATOM 1447 C C . PRO A 1 99 ? -8.488 11.442 -4.076 1.00 16.62 694 PRO A C 1
ATOM 1448 O O . PRO A 1 99 ? -8.693 10.710 -5.054 1.00 17.65 694 PRO A O 1
ATOM 1459 N N . GLU A 1 100 ? -8.554 11.009 -2.822 1.00 18.81 695 GLU A N 1
ATOM 1460 C CA . GLU A 1 100 ? -9.020 9.670 -2.502 1.00 19.56 695 GLU A CA 1
ATOM 1461 C C . GLU A 1 100 ? -10.523 9.568 -2.564 1.00 17.36 695 GLU A C 1
ATOM 1462 O O . GLU A 1 100 ? -11.258 10.538 -2.301 1.00 19.66 695 GLU A O 1
ATOM 1474 N N . SER A 1 101 ? -10.987 8.357 -2.840 1.00 15.63 696 SER A N 1
ATOM 1475 C CA . SER A 1 101 ? -12.396 8.053 -2.721 1.00 14.86 696 SER A CA 1
ATOM 1476 C C . SER A 1 101 ? -12.821 8.144 -1.259 1.00 18.36 696 SER A C 1
ATOM 1477 O O . SER A 1 101 ? -11.990 8.127 -0.342 1.00 20.71 696 SER A O 1
ATOM 1485 N N A SER A 1 102 ? -14.132 8.219 -1.054 0.54 19.34 697 SER A N 1
ATOM 1486 N N B SER A 1 102 ? -14.112 8.264 -1.049 0.46 19.25 697 SER A N 1
ATOM 1487 C CA A SER A 1 102 ? -14.748 8.139 0.277 0.54 19.83 697 SER A CA 1
ATOM 1488 C CA B SER A 1 102 ? -14.626 8.141 0.290 0.46 19.61 697 SER A CA 1
ATOM 1489 C C A SER A 1 102 ? -14.602 6.710 0.785 0.54 19.04 697 SER A C 1
ATOM 1490 C C B SER A 1 102 ? -14.282 6.733 0.730 0.46 19.22 697 SER A C 1
ATOM 1491 O O A SER A 1 102 ? -14.939 5.770 0.052 0.54 18.67 697 SER A O 1
ATOM 1492 O O B SER A 1 102 ? -14.120 5.837 -0.102 0.46 16.04 697 SER A O 1
ATOM 1507 N N . PRO A 1 103 ? -14.114 6.531 2.036 1.00 20.61 698 PRO A N 1
ATOM 1508 C CA . PRO A 1 103 ? -13.714 5.206 2.516 1.00 17.49 698 PRO A CA 1
ATOM 1509 C C . PRO A 1 103 ? -14.821 4.187 2.447 1.00 17.42 698 PRO A C 1
ATOM 1510 O O . PRO A 1 103 ? -15.999 4.493 2.658 1.00 21.96 698 PRO A O 1
ATOM 1521 N N . VAL A 1 104 ? -14.422 2.968 2.112 1.00 17.10 699 VAL A N 1
ATOM 1522 C CA . VAL A 1 104 ? -15.295 1.816 2.165 1.00 18.45 699 VAL A CA 1
ATOM 1523 C C . VAL A 1 104 ? -14.840 0.975 3.360 1.00 15.15 699 VAL A C 1
ATOM 1524 O O . VAL A 1 104 ? -13.653 0.839 3.594 1.00 16.36 699 VAL A O 1
ATOM 1537 N N A LEU A 1 105 ? -15.800 0.460 4.115 0.45 16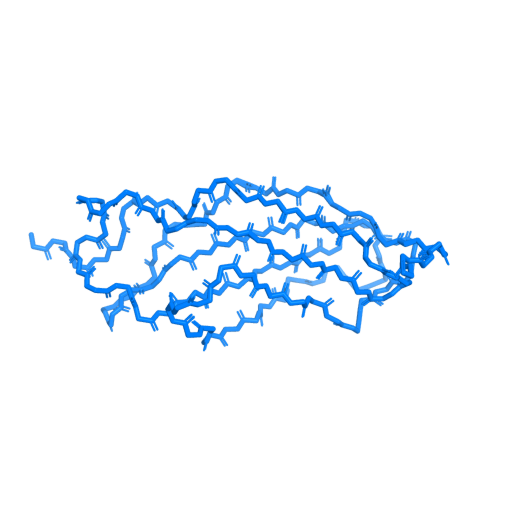.68 700 LEU A N 1
ATOM 1538 N N B LEU A 1 105 ? -15.796 0.411 4.096 0.55 16.49 700 LEU A N 1
ATOM 1539 C CA A LEU A 1 105 ? -15.508 -0.407 5.241 0.45 17.71 700 LEU A CA 1
ATOM 1540 C CA B LEU A 1 105 ? -15.524 -0.376 5.304 0.55 17.59 700 LEU A CA 1
ATOM 1541 C C A LEU A 1 105 ? -15.588 -1.846 4.787 0.45 18.32 700 LEU A C 1
ATOM 1542 C C B LEU A 1 105 ? -15.728 -1.866 5.045 0.55 18.37 700 LEU A C 1
ATOM 1543 O O A LEU A 1 105 ? -16.426 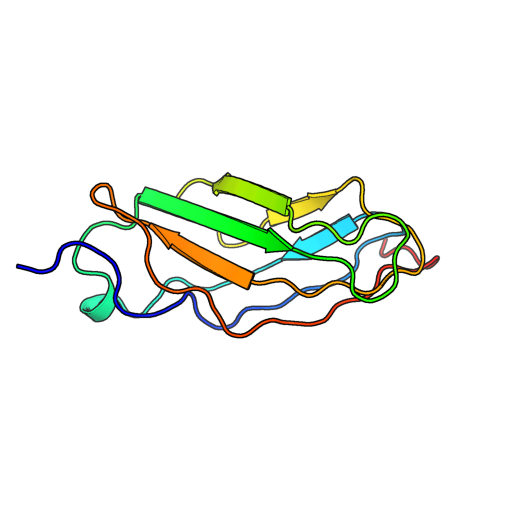-2.205 3.966 0.45 16.29 700 LEU A O 1
ATOM 1544 O O B LEU A 1 105 ? -16.807 -2.278 4.618 0.55 21.11 700 LEU A O 1
ATOM 1575 N N . VAL A 1 106 ? -14.697 -2.664 5.317 1.00 14.49 701 VAL A N 1
ATOM 1576 C CA . VAL A 1 106 ? -14.706 -4.083 5.020 1.00 16.72 701 VAL A CA 1
ATOM 1577 C C . VAL A 1 106 ? -14.038 -4.795 6.195 1.00 18.86 701 VAL A C 1
ATOM 1578 O O . VAL A 1 106 ? -13.098 -4.277 6.764 1.00 16.40 701 VAL A O 1
ATOM 1592 N N . ARG A 1 107 ? -14.530 -5.984 6.534 1.00 18.74 702 ARG A N 1
ATOM 1593 C CA . ARG A 1 107 ? -14.030 -6.747 7.663 1.00 20.49 702 ARG A CA 1
ATOM 1594 C C . ARG A 1 107 ? -13.498 -8.095 7.173 1.00 19.60 702 ARG A C 1
ATOM 1595 O O . ARG A 1 107 ? -14.129 -8.750 6.335 1.00 22.50 702 ARG A O 1
ATOM 1616 N N . THR A 1 108 ? -12.315 -8.487 7.628 1.00 16.59 703 THR A N 1
ATOM 1617 C CA . THR A 1 108 ? -11.844 -9.848 7.422 1.00 14.52 703 THR A CA 1
ATOM 1618 C C . THR A 1 108 ? -12.574 -10.754 8.391 1.00 17.98 703 THR A C 1
ATOM 1619 O O . THR A 1 108 ? -13.072 -10.310 9.437 1.00 20.14 703 THR A O 1
ATOM 1630 N N A ASP 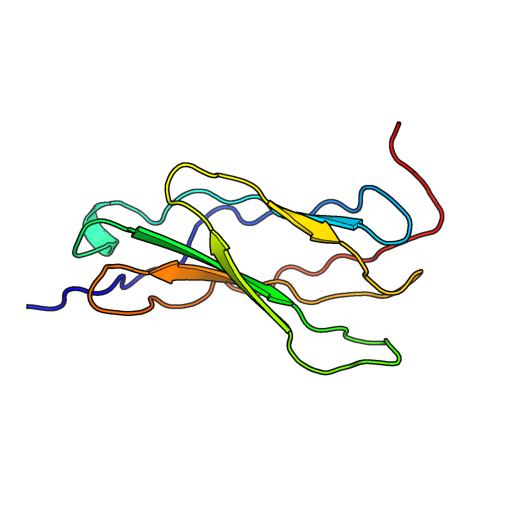A 1 109 ? -12.689 -12.026 8.034 0.52 20.39 704 ASP A N 1
ATOM 1631 N N B ASP A 1 109 ? -12.580 -12.039 8.073 0.48 20.71 704 ASP A N 1
ATOM 1632 C CA A ASP A 1 109 ? -13.306 -12.997 8.917 0.52 21.64 704 ASP A CA 1
ATOM 1633 C CA B ASP A 1 109 ? -13.317 -12.999 8.857 0.48 21.30 704 ASP A CA 1
ATOM 1634 C C A ASP A 1 109 ? -12.796 -14.402 8.651 0.52 22.20 704 ASP A C 1
ATOM 1635 C C B ASP A 1 109 ? -12.791 -14.410 8.642 0.48 22.41 704 ASP A C 1
ATOM 1636 O O A ASP A 1 109 ? -12.033 -14.634 7.717 0.52 26.06 704 ASP A O 1
ATOM 1637 O O B ASP A 1 109 ? -12.006 -14.657 7.730 0.48 25.95 704 ASP A O 1
ATOM 1654 N N . GLU A 1 110 ? -13.248 -15.329 9.485 1.00 24.01 705 GLU A N 1
ATOM 1655 C CA . GLU A 1 110 ? -12.822 -16.713 9.449 1.00 24.94 705 GLU A CA 1
ATOM 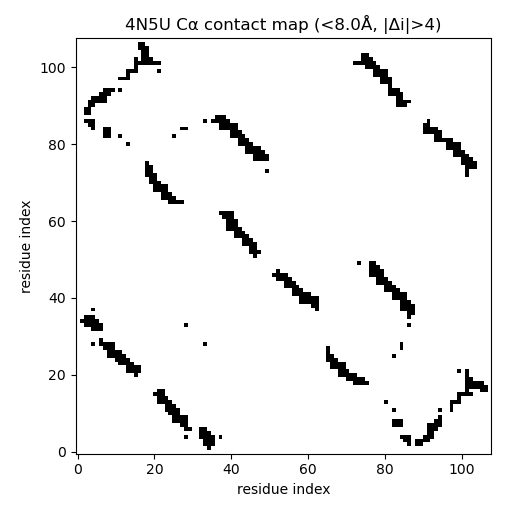1656 C C . GLU A 1 110 ? -13.225 -17.414 8.169 1.00 25.32 705 GLU A C 1
ATOM 1657 O O . GLU A 1 110 ? -12.587 -18.387 7.758 1.00 30.46 705 GLU A O 1
ATOM 1670 N N . ALA A 1 111 ? -14.291 -16.930 7.550 1.00 22.69 706 ALA A N 1
ATOM 1671 C CA . ALA A 1 111 ? -14.856 -17.601 6.392 1.00 27.12 706 ALA A CA 1
ATOM 1672 C C . ALA A 1 111 ? -13.992 -17.344 5.180 1.00 22.44 706 ALA A C 1
ATOM 1673 O O . ALA A 1 111 ? -13.434 -16.252 5.019 1.00 25.45 706 ALA A O 1
ATOM 1680 N N . GLU A 1 112 ? -13.899 -18.357 4.322 1.00 22.51 707 GLU A N 1
ATOM 1681 C CA . GLU A 1 112 ? -13.066 -18.296 3.130 1.00 26.90 707 GLU A CA 1
ATOM 1682 C C . GLU A 1 112 ? -13.978 -18.515 1.935 1.00 21.32 707 GLU A C 1
ATOM 1683 O O . GLU A 1 112 ? -14.815 -19.408 1.958 1.00 22.89 707 GLU A O 1
ATOM 1695 N N . ASN A 1 113 ? -13.802 -17.676 0.920 1.00 27.00 708 ASN A N 1
ATOM 1696 C CA . ASN A 1 113 ? -14.526 -17.775 -0.339 1.00 36.30 708 ASN A CA 1
ATOM 1697 C C . ASN A 1 113 ? -13.773 -18.686 -1.283 1.00 39.66 708 ASN A C 1
ATOM 1698 O O . ASN A 1 113 ? -12.671 -18.349 -1.718 1.00 44.41 708 ASN A O 1
ATOM 1709 N N . LEU A 1 114 ? -14.371 -19.827 -1.607 1.00 40.83 709 LEU A N 1
ATOM 1710 C CA . LEU A 1 114 ? -13.739 -20.808 -2.479 1.00 47.30 709 LEU A CA 1
ATOM 1711 C C . LEU A 1 114 ? -14.304 -20.709 -3.901 1.00 46.98 709 LEU A C 1
ATOM 1712 O O . LEU A 1 114 ? -15.504 -20.494 -4.089 1.00 42.04 709 LEU A O 1
#

B-factor: mean 25.4, std 11.57, range [12.29, 120.32]

Secondary structure (DSSP, 8-state):
---S-SS--EEEEEEEEETTEEEEEEEPPPGGGTSS-EEEEEEEEEESSSS--S-EEEEEEETT-SEEEE-SPPTT-EEEEEEEEEESS-EEEEPPPEEEE--S----

Foldseek 3Di:
DDQAAADFWADWDWDAAAQFKIKIFTHGDDPVRGNHDFAWKKKWKAWPDDPGGDIDMDTGHGPVDGMDMGGPHHGQIKMWMWMWTTHPVGTYDIDGTDIDTHYHDHDD

CATH classification: 2.60.40.10

Sequence (108 aa):
AQSTPSAPPQKVMMCVSSMGSTTVRVSSWVPPPADSRNGVITQYSVAYEEAVDGEDRGRHVVDGISSREHSSWDLVGLEKWTEYRVWVRAHTDVGPGPESSSPVLLVRTDDEAENL

Organism: Homo sapiens (NCBI:txid9606)

Nearest PDB structures (foldseek):
  4n5u-assembly1_A  TM=1.009E+00  e=1.625E-19  Homo sapiens
  6tpu-assembly2_B  TM=9.835E-01  e=4.682E-16  Homo sapiens
  2edx-assembly1_A  TM=8.869E-01  e=1.335E-13  Homo sapiens
  6x3a-assembly1_A  TM=9.783E-01 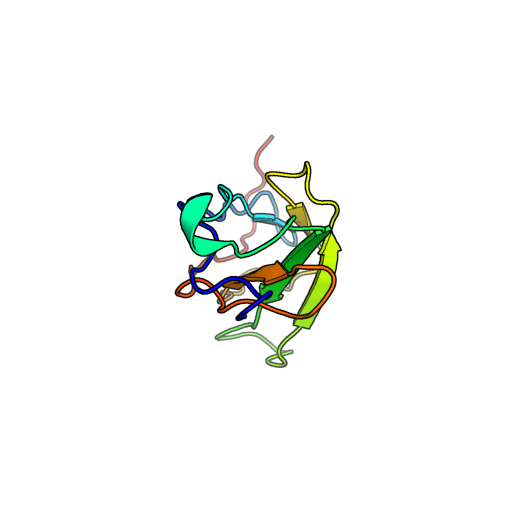 e=4.486E-10  Homo sapiens
  3d1m-assembly1_D  TM=8.443E-01  e=1.360E-06  Homo sapiens

GO terms:
  GO:0050839 cell adhesion molecule binding (F, IPI)
  GO:0004721 phosphoprotein phosphatase activity (F, IDA)
  GO:0004725 protein tyrosine phosphatase activity (F, IDA)
  GO:0004725 protein tyrosine phosphatase activity (F, IMP)
  GO:0035335 peptidyl-tyrosine dephosphorylation (P, IMP)
  GO:0016477 cell migration (P, IMP)
  GO:1900121 negative regulation of receptor binding (P, IMP)
  GO:0005001 transmembrane receptor protein tyrosine phosphatase activity (F, TAS)
  GO:0005886 plasma membrane (C, TAS)
  GO:0007155 cell adhesion (P, TAS)
  GO:0007185 cell surface receptor protein tyrosine phosphatase signaling pathway (P, TAS)
  GO:0005515 protein binding (F, IPI)
  GO:0070062 extracellular exosome (C, HDA)
  GO:0099560 synaptic membrane adhesion (P, IDA)
  GO:0099560 synaptic membrane adhesion (P, IMP)